Protein AF-Q2SBU7-F1 (afdb_monomer_lite)

InterPro domains:
  IPR008622 Flagellar protein FliT [PF05400] (3-93)

pLDDT: mean 79.57, std 9.37, range [43.22, 89.56]

Radius of gyration: 13.29 Å; chains: 1; bounding box: 33×24×36 Å

Foldseek 3Di:
DQPLVVLLVVLVVCLVVLVLVVNLVCLVVNLVSLVVCLVVDDPVCLVVNLVSLVSSLVSLVVSLVVCVVPDDPSNVSSVVSSVSSVVSSVCSVPVPD

Structure (mmCIF, N/CA/C/O backbone):
data_AF-Q2SBU7-F1
#
_entry.id   AF-Q2SBU7-F1
#
loop_
_atom_site.group_PDB
_atom_site.id
_atom_site.type_symbol
_atom_site.label_atom_id
_atom_site.label_alt_id
_atom_site.label_comp_id
_atom_site.label_asym_id
_atom_site.label_entity_id
_atom_site.label_seq_id
_atom_site.pdbx_PDB_ins_code
_atom_site.Cartn_x
_atom_site.Cartn_y
_atom_site.Cartn_z
_atom_site.occupancy
_atom_site.B_iso_or_equiv
_atom_site.auth_seq_id
_atom_site.auth_comp_id
_atom_site.auth_asym_id
_atom_site.auth_atom_id
_atom_site.pdbx_PDB_model_num
ATOM 1 N N . MET A 1 1 ? -1.303 -9.350 13.314 1.00 55.00 1 MET A N 1
ATOM 2 C CA . MET A 1 1 ? -0.701 -8.771 12.101 1.00 55.00 1 MET A CA 1
ATOM 3 C C . MET A 1 1 ? -1.802 -8.593 11.086 1.00 55.00 1 MET A C 1
ATOM 5 O O . MET A 1 1 ? -2.318 -9.591 10.582 1.00 55.00 1 MET A O 1
ATOM 9 N N . SER A 1 2 ? -2.216 -7.349 10.884 1.00 71.88 2 SER A N 1
ATOM 10 C CA . SER A 1 2 ? -3.299 -6.998 9.962 1.00 71.88 2 SER A CA 1
ATOM 11 C C . SER A 1 2 ? -2.840 -7.182 8.514 1.00 71.88 2 SER A C 1
ATOM 13 O O . SER A 1 2 ? -1.648 -7.096 8.221 1.00 71.88 2 SER A O 1
ATOM 15 N N . GLU A 1 3 ? -3.764 -7.447 7.592 1.00 81.19 3 GLU A N 1
ATOM 16 C CA . GLU A 1 3 ? -3.446 -7.684 6.172 1.00 81.19 3 GLU A CA 1
ATOM 17 C C . GLU A 1 3 ? -2.649 -6.523 5.550 1.00 81.19 3 GLU A C 1
ATOM 19 O O . GLU A 1 3 ? -1.688 -6.738 4.812 1.00 81.19 3 GLU A O 1
ATOM 24 N N . LEU A 1 4 ? -2.958 -5.293 5.971 1.00 82.62 4 LEU A N 1
ATOM 25 C CA . LEU A 1 4 ? -2.219 -4.091 5.601 1.00 82.62 4 LEU A CA 1
ATOM 26 C C . LEU A 1 4 ? -0.764 -4.074 6.103 1.00 82.62 4 LEU A C 1
ATOM 28 O O . LEU A 1 4 ? 0.102 -3.547 5.412 1.00 82.62 4 LEU A O 1
ATOM 32 N N . GLU A 1 5 ? -0.476 -4.626 7.286 1.00 84.50 5 GLU A N 1
ATOM 33 C CA . GLU A 1 5 ? 0.899 -4.691 7.806 1.00 84.50 5 GLU A CA 1
ATOM 34 C C . GLU A 1 5 ? 1.754 -5.631 6.954 1.00 84.50 5 GLU A C 1
ATOM 36 O O . GLU A 1 5 ? 2.858 -5.259 6.571 1.00 84.50 5 GLU A O 1
ATOM 41 N N . LYS A 1 6 ? 1.205 -6.785 6.555 1.00 86.25 6 LYS A N 1
ATOM 42 C CA . LYS A 1 6 ? 1.895 -7.721 5.653 1.00 86.25 6 LYS A CA 1
ATOM 43 C C . LYS A 1 6 ? 2.185 -7.086 4.293 1.00 86.25 6 LYS A C 1
ATOM 45 O O . LYS A 1 6 ? 3.279 -7.236 3.756 1.00 86.25 6 LYS A O 1
ATOM 50 N N . LEU A 1 7 ? 1.213 -6.351 3.751 1.00 86.00 7 LEU A N 1
ATOM 51 C CA . LEU A 1 7 ? 1.385 -5.586 2.515 1.00 86.00 7 LEU A CA 1
ATOM 52 C C . LEU A 1 7 ? 2.438 -4.485 2.672 1.00 86.00 7 LEU A C 1
ATOM 54 O O . LEU A 1 7 ? 3.231 -4.273 1.759 1.00 86.00 7 LEU A O 1
ATOM 58 N N . ALA A 1 8 ? 2.487 -3.814 3.823 1.00 86.06 8 ALA A N 1
ATOM 59 C CA . ALA A 1 8 ? 3.510 -2.815 4.108 1.00 86.06 8 ALA A CA 1
ATOM 60 C C . ALA A 1 8 ? 4.916 -3.422 4.170 1.00 86.06 8 ALA A C 1
ATOM 62 O O . ALA A 1 8 ? 5.826 -2.881 3.546 1.00 86.06 8 ALA A O 1
ATOM 63 N N . GLU A 1 9 ? 5.083 -4.570 4.827 1.00 88.75 9 GLU A N 1
ATOM 64 C CA . GLU A 1 9 ? 6.353 -5.303 4.848 1.00 88.75 9 GLU A CA 1
ATOM 65 C C . GLU A 1 9 ? 6.776 -5.749 3.440 1.00 88.75 9 GLU A C 1
ATOM 67 O O . GLU A 1 9 ? 7.939 -5.604 3.062 1.00 88.75 9 GLU A O 1
ATOM 72 N N . GLN A 1 10 ? 5.835 -6.226 2.622 1.00 88.81 10 GLN A N 1
ATOM 73 C CA . GLN A 1 10 ? 6.113 -6.623 1.240 1.00 88.81 10 GLN A CA 1
ATOM 74 C C . GLN A 1 10 ? 6.524 -5.427 0.365 1.00 88.81 10 GLN A C 1
ATOM 76 O O . GLN A 1 10 ? 7.477 -5.520 -0.409 1.00 88.81 10 GLN A O 1
ATOM 81 N N . VAL A 1 11 ? 5.846 -4.286 0.511 1.00 87.38 11 VAL A N 1
ATOM 82 C CA . VAL A 1 11 ? 6.181 -3.017 -0.159 1.00 87.38 11 VAL A CA 1
ATOM 83 C C . VAL A 1 11 ? 7.579 -2.538 0.249 1.00 87.38 11 VAL A C 1
ATOM 85 O O . VAL A 1 11 ? 8.374 -2.165 -0.614 1.00 87.38 11 VAL A O 1
ATOM 88 N N . GLU A 1 12 ? 7.911 -2.591 1.541 1.00 87.06 12 GLU A N 1
ATOM 89 C CA . GLU A 1 12 ? 9.243 -2.254 2.064 1.00 87.06 12 GLU A CA 1
ATOM 90 C C . GLU A 1 12 ? 10.322 -3.191 1.506 1.00 87.06 12 GLU A C 1
ATOM 92 O O . GLU A 1 12 ? 11.376 -2.738 1.047 1.00 87.06 12 GLU A O 1
ATOM 97 N N . GLN A 1 13 ? 10.045 -4.495 1.460 1.00 89.56 13 GLN A N 1
ATOM 98 C CA . GLN A 1 13 ? 10.961 -5.486 0.908 1.00 89.56 13 GLN A CA 1
ATOM 99 C C . GLN A 1 13 ? 11.220 -5.249 -0.588 1.00 89.56 13 GLN A C 1
ATOM 101 O O . GLN A 1 13 ? 12.377 -5.264 -1.017 1.00 89.56 13 GLN A O 1
ATOM 106 N N . LEU A 1 14 ? 10.187 -4.981 -1.387 1.00 87.06 14 LEU A N 1
ATOM 107 C CA . LEU A 1 14 ? 10.340 -4.710 -2.820 1.00 87.06 14 LEU A CA 1
ATOM 108 C C . LEU A 1 14 ? 11.070 -3.394 -3.085 1.00 87.06 14 LEU A C 1
ATOM 110 O O . LEU A 1 14 ? 11.919 -3.335 -3.978 1.00 87.06 14 LEU A O 1
ATOM 114 N N . ALA A 1 15 ? 10.816 -2.369 -2.270 1.00 84.50 15 ALA A N 1
ATOM 115 C CA . ALA A 1 15 ? 11.548 -1.111 -2.337 1.00 84.50 15 ALA A CA 1
ATOM 116 C C . ALA A 1 15 ? 13.035 -1.299 -2.011 1.00 84.50 15 ALA A C 1
ATOM 118 O O . ALA A 1 15 ? 13.891 -0.792 -2.738 1.00 84.50 15 ALA A O 1
ATOM 119 N N . SER A 1 16 ? 13.358 -2.091 -0.981 1.00 85.00 16 SER A N 1
ATOM 120 C CA . SER A 1 16 ? 14.747 -2.414 -0.622 1.00 85.00 16 SER A CA 1
ATOM 121 C C . SER A 1 16 ? 15.493 -3.136 -1.755 1.00 85.00 16 SER A C 1
ATOM 123 O O . SER A 1 16 ? 16.683 -2.907 -1.971 1.00 85.00 16 SER A O 1
ATOM 125 N N . GLN A 1 17 ? 14.773 -3.948 -2.536 1.00 87.38 17 GLN A N 1
ATOM 126 C CA . GLN A 1 17 ? 15.293 -4.668 -3.700 1.00 87.38 17 GLN A CA 1
ATOM 127 C C . GLN A 1 17 ? 15.217 -3.855 -5.000 1.00 87.38 17 GLN A C 1
ATOM 129 O O . GLN A 1 17 ? 15.610 -4.353 -6.053 1.00 87.38 17 GLN A O 1
ATOM 134 N N . ARG A 1 18 ? 14.730 -2.606 -4.945 1.00 81.56 18 ARG A N 1
ATOM 135 C CA . ARG A 1 18 ? 14.515 -1.718 -6.102 1.00 81.56 18 ARG A CA 1
ATOM 136 C C . ARG A 1 18 ? 13.628 -2.333 -7.192 1.00 81.56 18 ARG A C 1
ATOM 138 O O . ARG A 1 18 ? 13.763 -2.006 -8.370 1.00 81.56 18 ARG A O 1
ATOM 145 N N . LYS A 1 19 ? 12.713 -3.219 -6.801 1.00 84.44 19 LYS A N 1
ATOM 146 C CA . LYS A 1 19 ? 11.755 -3.893 -7.683 1.00 84.44 19 LYS A CA 1
ATOM 147 C C . LYS A 1 19 ? 10.534 -3.001 -7.909 1.00 84.44 19 LYS A C 1
ATOM 149 O O . LYS A 1 19 ? 9.442 -3.268 -7.414 1.00 84.44 19 LYS A O 1
ATOM 154 N N . TRP A 1 20 ? 10.741 -1.891 -8.613 1.00 78.81 20 TRP A N 1
ATOM 155 C CA . TRP A 1 20 ? 9.724 -0.847 -8.780 1.00 78.81 20 TRP A CA 1
ATOM 156 C C . TRP A 1 20 ? 8.508 -1.316 -9.586 1.00 78.81 20 TRP A C 1
ATOM 158 O O . TRP A 1 20 ? 7.386 -0.960 -9.241 1.00 78.81 20 TRP A O 1
ATOM 168 N N . ASP A 1 21 ? 8.711 -2.156 -10.602 1.00 78.88 21 ASP A N 1
ATOM 169 C CA . ASP A 1 21 ? 7.614 -2.723 -11.396 1.00 78.88 21 ASP A CA 1
ATOM 170 C C . ASP A 1 21 ? 6.716 -3.650 -10.562 1.00 78.88 21 ASP A C 1
ATOM 172 O O . ASP A 1 21 ? 5.493 -3.612 -10.678 1.00 78.88 21 ASP A O 1
ATOM 176 N N . GLU A 1 22 ? 7.304 -4.430 -9.648 1.00 84.19 22 GLU A N 1
ATOM 177 C CA . GLU A 1 22 ? 6.549 -5.285 -8.719 1.00 84.19 22 GLU A CA 1
ATOM 178 C C . GLU A 1 22 ? 5.780 -4.453 -7.679 1.00 84.19 22 GLU A C 1
ATOM 180 O O . GLU A 1 22 ? 4.675 -4.817 -7.283 1.00 84.19 22 GLU A O 1
ATOM 185 N N . LEU A 1 23 ? 6.329 -3.302 -7.274 1.00 82.38 23 LEU A N 1
ATOM 186 C CA . LEU A 1 23 ? 5.638 -2.327 -6.425 1.00 82.38 23 LEU A CA 1
ATOM 187 C C . LEU A 1 23 ? 4.403 -1.735 -7.106 1.00 82.38 23 LEU A C 1
ATOM 189 O O . LEU A 1 23 ? 3.362 -1.597 -6.468 1.00 82.38 23 LEU A O 1
ATOM 193 N N . ILE A 1 24 ? 4.511 -1.405 -8.393 1.00 79.50 24 ILE A N 1
ATOM 194 C CA . ILE A 1 24 ? 3.390 -0.890 -9.187 1.00 79.50 24 ILE A CA 1
ATOM 195 C C . ILE A 1 24 ? 2.311 -1.964 -9.333 1.00 79.50 24 ILE A C 1
ATOM 197 O O . ILE A 1 24 ? 1.136 -1.686 -9.111 1.00 79.50 24 ILE A O 1
ATOM 201 N N . ALA A 1 25 ? 2.705 -3.209 -9.614 1.00 84.31 25 ALA A N 1
ATOM 202 C CA . ALA A 1 25 ? 1.773 -4.330 -9.717 1.00 84.31 25 ALA A CA 1
ATOM 203 C C . ALA A 1 25 ? 0.999 -4.605 -8.411 1.00 84.31 25 ALA A C 1
ATOM 205 O O . ALA A 1 25 ? -0.099 -5.159 -8.452 1.00 84.31 25 ALA A O 1
ATOM 206 N N . LEU A 1 26 ? 1.545 -4.204 -7.257 1.00 85.06 26 LEU A N 1
ATOM 207 C CA . LEU A 1 26 ? 0.888 -4.312 -5.954 1.00 85.06 26 LEU A CA 1
ATOM 208 C C . LEU A 1 26 ? -0.060 -3.151 -5.627 1.00 85.06 26 LEU A C 1
ATOM 210 O O . LEU A 1 26 ? -0.785 -3.260 -4.636 1.00 85.06 26 LEU A O 1
ATOM 214 N N . GLU A 1 27 ? -0.103 -2.065 -6.411 1.00 81.00 27 GLU A N 1
ATOM 215 C CA . GLU A 1 27 ? -0.989 -0.930 -6.106 1.00 81.00 27 GLU A CA 1
ATOM 216 C C . GLU A 1 27 ? -2.465 -1.327 -5.992 1.00 81.00 27 GLU A C 1
ATOM 218 O O . GLU A 1 27 ? -3.075 -0.946 -4.990 1.00 81.00 27 GLU A O 1
ATOM 223 N N . PRO A 1 28 ? -3.062 -2.084 -6.932 1.00 82.50 28 PRO A N 1
ATOM 224 C CA . PRO A 1 28 ? -4.490 -2.380 -6.866 1.00 82.50 28 PRO A CA 1
ATOM 225 C C . PRO A 1 28 ? -4.848 -3.097 -5.560 1.00 82.50 28 PRO A C 1
ATOM 227 O O . PRO A 1 28 ? -5.746 -2.670 -4.837 1.00 82.50 28 PRO A O 1
ATOM 230 N N . ALA A 1 29 ? -4.049 -4.104 -5.193 1.00 85.75 29 ALA A N 1
ATOM 231 C CA . ALA A 1 29 ? -4.208 -4.843 -3.946 1.00 85.75 29 ALA A CA 1
ATOM 232 C C . ALA A 1 29 ? -4.003 -3.948 -2.714 1.00 85.75 29 ALA A C 1
ATOM 234 O O . ALA A 1 29 ? -4.776 -4.012 -1.761 1.00 85.75 29 ALA A O 1
ATOM 235 N N . LEU A 1 30 ? -2.990 -3.075 -2.733 1.00 83.88 30 LEU A N 1
ATOM 236 C CA . LEU A 1 30 ? -2.747 -2.136 -1.642 1.00 83.88 30 LEU A CA 1
ATOM 237 C C . LEU A 1 30 ? -3.916 -1.158 -1.476 1.00 83.88 30 LEU A C 1
ATOM 239 O O . LEU A 1 30 ? -4.310 -0.868 -0.349 1.00 83.88 30 LEU A O 1
ATOM 243 N N . ARG A 1 31 ? -4.476 -0.653 -2.577 1.00 82.50 31 ARG A N 1
ATOM 244 C CA . ARG A 1 31 ? -5.615 0.268 -2.565 1.00 82.50 31 ARG A CA 1
ATOM 245 C C . ARG A 1 31 ? -6.850 -0.401 -1.971 1.00 82.50 31 ARG A C 1
ATOM 247 O O . ARG A 1 31 ? -7.448 0.185 -1.070 1.00 82.50 31 ARG A O 1
ATOM 254 N N . ASP A 1 32 ? -7.192 -1.604 -2.424 1.00 84.62 32 ASP A N 1
ATOM 255 C CA . ASP A 1 32 ? -8.341 -2.355 -1.908 1.00 84.62 32 ASP A CA 1
ATOM 256 C C . ASP A 1 32 ? -8.193 -2.650 -0.412 1.00 84.62 32 ASP A C 1
ATOM 258 O O . ASP A 1 32 ? -9.104 -2.376 0.373 1.00 84.62 32 ASP A O 1
ATOM 262 N N . VAL A 1 33 ? -7.015 -3.115 0.018 1.00 86.19 3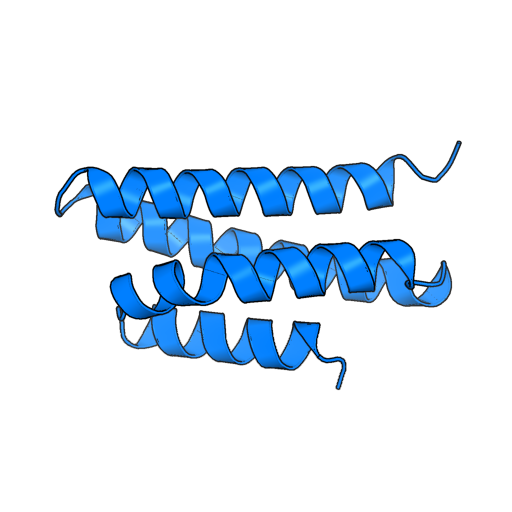3 VAL A N 1
ATOM 263 C CA . VAL A 1 33 ? -6.761 -3.416 1.433 1.00 86.19 33 VAL A CA 1
ATOM 264 C C . VAL A 1 33 ? -6.782 -2.151 2.283 1.00 86.19 33 VAL A C 1
ATOM 266 O O . VAL A 1 33 ? -7.382 -2.155 3.357 1.00 86.19 33 VAL A O 1
ATOM 269 N N . VAL A 1 34 ? -6.185 -1.047 1.823 1.00 84.44 34 VAL A N 1
ATOM 270 C CA . VAL A 1 34 ? -6.252 0.241 2.530 1.00 84.44 34 VAL A CA 1
ATOM 271 C C . VAL A 1 34 ? -7.698 0.706 2.653 1.00 84.44 34 VAL A C 1
ATOM 273 O O . VAL A 1 34 ? -8.103 1.114 3.738 1.00 84.44 34 VAL A O 1
ATOM 276 N N . GLN A 1 35 ? -8.486 0.630 1.582 1.00 82.62 35 GLN A N 1
ATOM 277 C CA . GLN A 1 35 ? -9.874 1.077 1.589 1.00 82.62 35 GLN A CA 1
ATOM 278 C C . GLN A 1 35 ? -10.738 0.213 2.516 1.00 82.62 35 GLN A C 1
ATOM 280 O O . GLN A 1 35 ? -11.440 0.763 3.363 1.00 82.62 35 GLN A O 1
ATOM 285 N N . SER A 1 36 ? -10.614 -1.115 2.439 1.00 84.06 36 SER A N 1
ATOM 286 C CA . SER A 1 36 ? -11.312 -2.038 3.342 1.00 84.06 36 SER A CA 1
ATOM 287 C C . SER A 1 36 ? -10.909 -1.807 4.798 1.00 84.06 36 SER A C 1
ATOM 289 O O . SER A 1 36 ? -11.771 -1.683 5.666 1.00 84.06 36 SER A O 1
ATOM 291 N N . THR A 1 37 ? -9.607 -1.662 5.065 1.00 84.00 37 THR A N 1
ATOM 292 C CA . THR A 1 37 ? -9.093 -1.439 6.424 1.00 84.00 37 THR A CA 1
ATOM 293 C C . THR A 1 37 ? -9.599 -0.113 6.984 1.00 84.00 37 THR A C 1
ATOM 295 O O . THR A 1 37 ? -10.096 -0.080 8.099 1.00 84.00 37 THR A O 1
ATOM 298 N N . VAL A 1 38 ? -9.563 0.974 6.206 1.00 81.88 38 VAL A N 1
ATOM 299 C CA . VAL A 1 38 ? -10.085 2.286 6.626 1.00 81.88 38 VAL A CA 1
ATOM 300 C C . VAL A 1 38 ? -11.575 2.220 6.969 1.00 81.88 38 VAL A C 1
ATOM 302 O O . VAL A 1 38 ? -11.990 2.835 7.947 1.00 81.88 38 VAL A O 1
ATOM 305 N N . THR A 1 39 ? -12.379 1.480 6.199 1.00 80.75 39 THR A N 1
ATOM 306 C CA . THR A 1 39 ? -13.820 1.320 6.463 1.00 80.75 39 THR A CA 1
ATOM 307 C C . THR A 1 39 ? -14.109 0.433 7.677 1.00 80.75 39 THR A C 1
ATOM 309 O O . THR A 1 39 ? -15.110 0.640 8.356 1.00 80.75 39 THR A O 1
ATOM 312 N N . GLN A 1 40 ? -13.250 -0.548 7.957 1.00 80.69 40 GLN A N 1
ATOM 313 C CA . GLN A 1 40 ? -13.428 -1.518 9.043 1.00 80.69 40 GLN A CA 1
ATOM 314 C C . GLN A 1 40 ? -12.691 -1.135 10.338 1.00 80.69 40 GLN A C 1
ATOM 316 O O . GLN A 1 40 ? -12.859 -1.803 11.356 1.00 80.69 40 GLN A O 1
ATOM 321 N N . THR A 1 41 ? -11.865 -0.085 10.315 1.00 80.00 41 THR A N 1
ATOM 322 C CA . THR A 1 41 ? -11.044 0.335 11.454 1.00 80.00 41 THR A CA 1
ATOM 323 C C . THR A 1 41 ? -11.875 1.006 12.546 1.00 80.00 41 THR A C 1
ATOM 325 O O . THR A 1 41 ? -12.558 2.006 12.319 1.00 80.00 41 THR A O 1
ATOM 328 N N . SER A 1 42 ? -11.732 0.489 13.766 1.00 77.75 42 SER A N 1
ATOM 329 C CA . SER A 1 42 ? -12.260 1.088 14.995 1.00 77.75 42 SER A CA 1
ATOM 330 C C . SER A 1 42 ? -11.416 2.289 15.439 1.00 77.75 42 SER A C 1
ATOM 332 O O . SER A 1 42 ? -10.260 2.430 15.039 1.00 77.75 42 SER A O 1
ATOM 334 N N . GLU A 1 43 ? -11.959 3.167 16.292 1.00 76.12 43 GLU A N 1
ATOM 335 C CA . GLU A 1 43 ? -11.218 4.342 16.788 1.00 76.12 43 GLU A CA 1
ATOM 336 C C . GLU A 1 43 ? -9.906 3.984 17.501 1.00 76.12 43 GLU A C 1
ATOM 338 O O . GLU A 1 43 ? -8.919 4.702 17.332 1.00 76.12 43 GLU A O 1
ATOM 343 N N . ASP A 1 44 ? -9.871 2.855 18.211 1.00 79.81 44 ASP A N 1
ATOM 344 C CA . ASP A 1 44 ? -8.684 2.337 18.899 1.00 79.81 44 ASP A CA 1
ATOM 345 C C . ASP A 1 44 ? -7.553 1.918 17.940 1.00 79.81 44 ASP A C 1
ATOM 347 O O . ASP A 1 44 ? -6.377 2.060 18.273 1.00 79.81 44 ASP A O 1
ATOM 351 N N . ASP A 1 45 ? -7.886 1.480 16.720 1.00 79.69 45 ASP A N 1
ATOM 352 C CA . ASP A 1 45 ? -6.921 1.007 15.716 1.00 79.69 45 ASP A CA 1
ATOM 353 C C . ASP A 1 45 ? -6.446 2.122 14.763 1.00 79.69 45 ASP A C 1
ATOM 355 O O . ASP A 1 45 ? -5.440 1.972 14.055 1.00 79.69 45 ASP A O 1
ATOM 359 N N . LYS A 1 46 ? -7.128 3.281 14.756 1.00 80.62 46 LYS A N 1
ATOM 360 C CA . LYS A 1 46 ? -6.767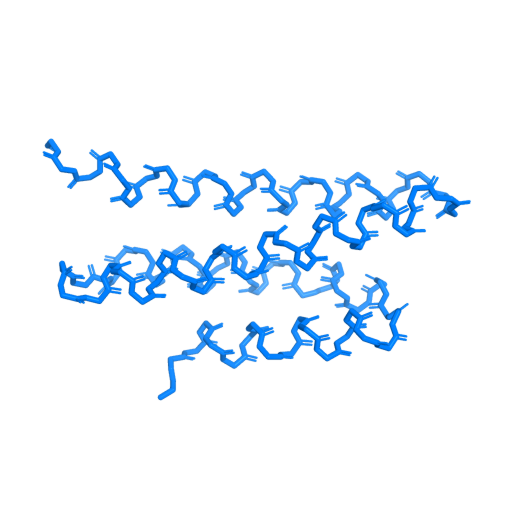 4.446 13.923 1.00 80.62 46 LYS A CA 1
ATOM 361 C C . LYS A 1 46 ? -5.295 4.865 14.067 1.00 80.62 46 LYS A C 1
ATOM 363 O O . LYS A 1 46 ? -4.673 5.125 13.034 1.00 80.62 46 LYS A O 1
ATOM 368 N N . PRO A 1 47 ? -4.691 4.941 15.272 1.00 84.06 47 PRO A N 1
ATOM 369 C CA . PRO A 1 47 ? -3.295 5.353 15.418 1.00 84.06 47 PRO A CA 1
ATOM 370 C C . PRO A 1 47 ? -2.323 4.396 14.717 1.00 84.06 47 PRO A C 1
ATOM 372 O O . PRO A 1 47 ? -1.389 4.846 14.048 1.00 84.06 47 PRO A O 1
ATOM 375 N N . GLN A 1 48 ? -2.563 3.084 14.825 1.00 84.06 48 GLN A N 1
ATOM 376 C CA . GLN A 1 48 ? -1.730 2.067 14.185 1.00 84.06 48 GLN A CA 1
ATOM 377 C C . GLN A 1 48 ? -1.893 2.109 12.663 1.00 84.06 48 GLN A C 1
ATOM 379 O O . GLN A 1 48 ? -0.898 2.120 11.939 1.00 84.06 48 GLN A O 1
ATOM 384 N N . LEU A 1 49 ? -3.126 2.255 12.171 1.00 84.25 49 LEU A N 1
ATOM 385 C CA . LEU A 1 49 ? -3.397 2.420 10.744 1.00 84.25 49 LEU A CA 1
ATOM 386 C C . LEU A 1 49 ? -2.704 3.666 10.165 1.00 84.25 49 LEU A C 1
ATOM 388 O O . LEU A 1 49 ? -2.058 3.595 9.118 1.00 84.25 49 LEU A O 1
ATOM 392 N N . ILE A 1 50 ? -2.773 4.804 10.862 1.00 85.75 50 ILE A N 1
ATOM 393 C CA . ILE A 1 50 ? -2.092 6.043 10.460 1.00 85.75 50 ILE A CA 1
ATOM 394 C C . ILE A 1 50 ? -0.572 5.842 10.398 1.00 85.75 50 ILE A C 1
ATOM 396 O O . ILE A 1 50 ? 0.072 6.336 9.463 1.00 85.75 50 ILE A O 1
ATOM 400 N N . ALA A 1 51 ? 0.013 5.122 11.359 1.00 87.50 51 ALA A N 1
ATOM 401 C CA . ALA A 1 51 ? 1.439 4.807 11.358 1.00 87.50 51 ALA A CA 1
ATOM 402 C C . ALA A 1 51 ? 1.827 3.952 10.139 1.00 87.50 51 ALA A C 1
ATOM 404 O O . ALA A 1 51 ? 2.783 4.292 9.437 1.00 87.50 51 ALA A O 1
ATOM 405 N N . THR A 1 52 ? 1.049 2.910 9.830 1.00 87.12 52 THR A N 1
ATOM 406 C CA . THR A 1 52 ? 1.282 2.029 8.673 1.00 87.12 52 THR A CA 1
ATOM 407 C C . THR A 1 52 ? 1.163 2.784 7.349 1.00 87.12 52 THR A C 1
ATOM 409 O O . THR A 1 52 ? 2.061 2.713 6.510 1.00 87.12 52 THR A O 1
ATOM 412 N N . LEU A 1 53 ? 0.124 3.608 7.183 1.00 86.62 53 LEU A N 1
ATOM 413 C CA . LEU A 1 53 ? -0.041 4.463 6.001 1.00 86.62 53 LEU A CA 1
ATOM 414 C C . LEU A 1 53 ? 1.102 5.474 5.850 1.00 86.62 53 LEU A C 1
ATOM 416 O O . LEU A 1 53 ? 1.546 5.760 4.736 1.00 86.62 53 LEU A O 1
ATOM 420 N N . THR A 1 54 ? 1.610 6.005 6.964 1.00 87.44 54 THR A N 1
ATOM 421 C CA . THR A 1 54 ? 2.745 6.936 6.958 1.00 87.44 54 THR A CA 1
ATOM 422 C C . THR A 1 54 ? 4.033 6.249 6.501 1.00 87.44 54 THR A C 1
ATOM 424 O O . THR A 1 54 ? 4.772 6.835 5.704 1.00 87.44 54 THR A O 1
ATOM 427 N N . ARG A 1 55 ? 4.289 5.010 6.948 1.00 88.50 55 ARG A N 1
ATOM 428 C CA . ARG A 1 55 ? 5.428 4.200 6.483 1.00 88.50 55 ARG A CA 1
ATOM 429 C C . ARG A 1 55 ? 5.337 3.923 4.988 1.00 88.50 55 ARG A C 1
ATOM 431 O O . ARG A 1 55 ? 6.239 4.318 4.254 1.00 88.50 55 ARG A O 1
ATOM 438 N N . LEU A 1 56 ? 4.204 3.389 4.528 1.00 86.50 56 LEU A N 1
ATOM 439 C CA . LEU A 1 56 ? 3.934 3.151 3.107 1.00 86.50 56 LEU A CA 1
ATOM 440 C C . LEU A 1 56 ? 4.193 4.411 2.271 1.00 86.50 56 LEU A C 1
ATOM 442 O O . LEU A 1 56 ? 4.927 4.382 1.286 1.00 86.50 56 LEU A O 1
ATOM 446 N N . ARG A 1 57 ? 3.668 5.566 2.698 1.00 86.19 57 ARG A N 1
ATOM 447 C CA . ARG A 1 57 ? 3.856 6.834 1.980 1.00 86.19 57 ARG A CA 1
ATOM 448 C C . ARG A 1 57 ? 5.327 7.240 1.856 1.00 86.19 57 ARG A C 1
ATOM 450 O O . ARG A 1 57 ? 5.688 7.847 0.848 1.00 86.19 57 ARG A O 1
ATOM 457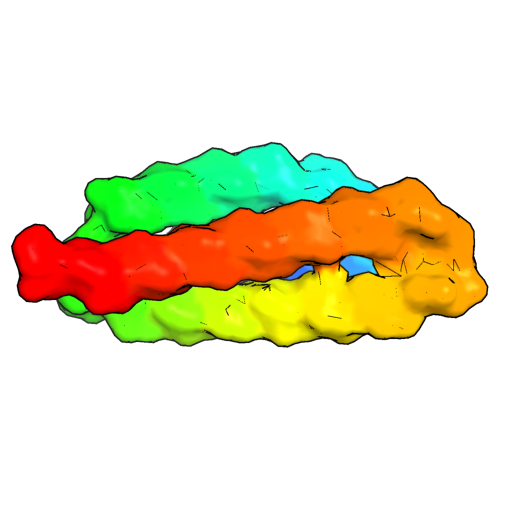 N N . ARG A 1 58 ? 6.157 6.952 2.865 1.00 87.38 58 ARG A N 1
ATOM 458 C CA . ARG A 1 58 ? 7.603 7.219 2.829 1.00 87.38 58 ARG A CA 1
ATOM 459 C C . ARG A 1 58 ? 8.292 6.320 1.805 1.00 87.38 58 ARG A C 1
ATOM 461 O O . ARG A 1 58 ? 9.001 6.842 0.954 1.00 87.38 58 ARG A O 1
ATOM 468 N N . VAL A 1 59 ? 7.992 5.024 1.820 1.00 86.44 59 VAL A N 1
ATOM 469 C CA . VAL A 1 59 ? 8.553 4.051 0.870 1.00 86.44 59 VAL A CA 1
ATOM 470 C C . VAL A 1 59 ? 8.220 4.434 -0.572 1.00 86.44 59 VAL A C 1
ATOM 472 O O . VAL A 1 59 ? 9.106 4.510 -1.418 1.00 86.44 59 VAL A O 1
ATOM 475 N N . TYR A 1 60 ? 6.961 4.785 -0.850 1.00 83.19 60 TYR A N 1
ATOM 476 C CA . TYR A 1 60 ? 6.561 5.253 -2.180 1.00 83.19 60 TYR A CA 1
ATOM 477 C C . TYR A 1 60 ? 7.183 6.607 -2.549 1.00 83.19 60 TYR A C 1
ATOM 479 O O . TYR A 1 60 ? 7.435 6.867 -3.721 1.00 83.19 60 TYR A O 1
ATOM 487 N N . ALA A 1 61 ? 7.460 7.491 -1.584 1.00 83.38 61 ALA A N 1
ATOM 488 C CA . ALA A 1 61 ? 8.174 8.737 -1.862 1.00 83.38 61 ALA A CA 1
ATOM 489 C C . ALA A 1 61 ? 9.634 8.482 -2.270 1.00 83.38 61 ALA A C 1
ATOM 491 O O . ALA A 1 61 ? 10.106 9.110 -3.217 1.00 83.38 61 ALA A O 1
ATOM 492 N N . GLU A 1 62 ? 10.311 7.552 -1.599 1.00 83.00 62 GLU A N 1
ATOM 493 C CA . GLU A 1 62 ? 11.663 7.108 -1.955 1.00 83.00 62 GLU A CA 1
ATOM 494 C C . GLU A 1 62 ? 11.664 6.414 -3.323 1.00 83.00 62 GLU A C 1
ATOM 496 O O . GLU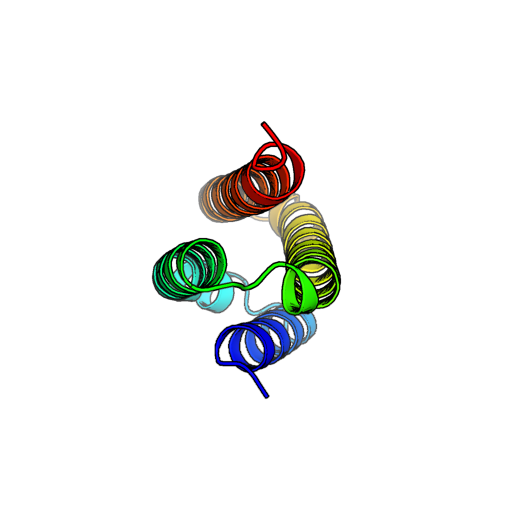 A 1 62 ? 12.479 6.748 -4.182 1.00 83.00 62 GLU A O 1
ATOM 501 N N . ALA A 1 63 ? 10.683 5.544 -3.584 1.00 79.75 63 ALA A N 1
ATOM 502 C CA . ALA A 1 63 ? 10.497 4.900 -4.882 1.00 79.75 63 ALA A CA 1
ATOM 503 C C . ALA A 1 63 ? 10.329 5.923 -6.018 1.00 79.75 63 ALA A C 1
ATOM 505 O O . ALA A 1 63 ? 10.991 5.807 -7.044 1.00 79.75 63 ALA A O 1
ATOM 506 N N . VAL A 1 64 ? 9.509 6.967 -5.829 1.00 77.88 64 VAL A N 1
ATOM 507 C CA . VAL A 1 64 ? 9.345 8.063 -6.807 1.00 77.88 64 VAL A CA 1
ATOM 508 C C . VAL A 1 64 ? 10.656 8.818 -7.035 1.00 77.88 64 VAL A C 1
ATOM 510 O O . VAL A 1 64 ? 10.973 9.148 -8.175 1.00 77.88 64 VAL A O 1
ATOM 513 N N . GLN A 1 65 ? 11.425 9.100 -5.979 1.00 79.69 65 GLN A N 1
ATOM 514 C CA . GLN A 1 65 ? 12.718 9.781 -6.108 1.00 79.69 65 GLN A CA 1
ATOM 515 C C . GLN A 1 65 ? 13.736 8.933 -6.880 1.00 79.69 65 GLN A C 1
ATOM 517 O O . GLN A 1 65 ? 14.466 9.467 -7.712 1.00 79.69 65 GLN A O 1
ATOM 522 N N . HIS A 1 66 ? 13.755 7.619 -6.652 1.00 73.50 66 HIS A N 1
ATOM 523 C CA . HIS A 1 66 ? 14.642 6.697 -7.358 1.00 73.50 66 HIS A CA 1
ATOM 524 C C . HIS A 1 66 ? 14.201 6.429 -8.804 1.00 73.50 66 HIS A C 1
ATOM 526 O O . HIS A 1 66 ? 15.044 6.399 -9.702 1.00 73.50 66 HIS A O 1
ATOM 532 N N . ALA A 1 67 ? 12.898 6.280 -9.047 1.00 68.38 67 ALA A N 1
ATOM 533 C CA . ALA A 1 67 ? 12.326 6.082 -10.377 1.00 68.38 67 ALA A CA 1
ATOM 534 C C . ALA A 1 67 ? 12.363 7.361 -11.231 1.00 68.38 67 ALA A C 1
ATOM 536 O O . ALA A 1 67 ? 12.463 7.277 -12.449 1.00 68.38 67 ALA A O 1
ATOM 537 N N . GLY A 1 68 ? 12.363 8.550 -10.614 1.00 61.22 68 GLY A N 1
ATOM 538 C CA . GLY A 1 68 ? 12.472 9.847 -11.298 1.00 61.22 68 GLY A CA 1
ATOM 539 C C . GLY A 1 68 ? 13.707 9.994 -12.193 1.00 61.22 68 GLY A C 1
ATOM 540 O O . GLY A 1 68 ? 13.688 10.789 -13.130 1.00 61.22 68 GLY A O 1
ATOM 541 N N . SER A 1 69 ? 14.748 9.191 -11.955 1.00 60.47 69 SER A N 1
ATOM 542 C CA . SER A 1 69 ? 15.950 9.133 -12.793 1.00 60.47 69 SER A CA 1
ATOM 543 C C . SER A 1 69 ? 15.838 8.167 -13.987 1.00 60.47 69 SER A C 1
ATOM 545 O O . SER A 1 69 ? 16.662 8.255 -14.891 1.00 60.47 69 SER A O 1
ATOM 547 N N . ASN A 1 70 ? 14.837 7.272 -14.030 1.00 56.22 70 ASN A N 1
ATOM 548 C CA . ASN A 1 70 ? 14.646 6.246 -15.066 1.00 56.22 70 ASN A CA 1
ATOM 549 C C . ASN A 1 70 ? 13.157 6.132 -15.493 1.00 56.22 70 ASN A C 1
ATOM 551 O O . ASN A 1 70 ? 12.398 5.372 -14.909 1.00 56.22 70 ASN A O 1
ATOM 555 N N . ARG A 1 71 ? 12.792 6.837 -16.579 1.00 55.12 71 ARG A N 1
ATOM 556 C CA . ARG A 1 71 ? 11.545 6.757 -17.391 1.00 55.12 71 ARG A CA 1
ATOM 557 C C . ARG A 1 71 ? 10.174 6.990 -16.710 1.00 55.12 71 ARG A C 1
ATOM 559 O O . ARG A 1 71 ? 9.887 6.623 -15.582 1.00 55.12 71 ARG A O 1
ATOM 566 N N . SER A 1 72 ? 9.304 7.640 -17.485 1.00 62.56 72 SER A N 1
ATOM 567 C CA . SER A 1 72 ? 8.195 8.490 -17.031 1.00 62.56 72 SER A CA 1
ATOM 568 C C . SER A 1 72 ? 6.894 7.799 -16.603 1.00 62.56 72 SER A C 1
ATOM 570 O O . SER A 1 72 ? 6.102 8.446 -15.923 1.00 62.56 72 SER A O 1
ATOM 572 N N . GLU A 1 73 ? 6.653 6.536 -16.958 1.00 63.41 73 GLU A N 1
ATOM 573 C CA . GLU A 1 73 ? 5.384 5.850 -16.635 1.00 63.41 73 GLU A CA 1
ATOM 574 C C . GLU A 1 73 ? 5.372 5.301 -15.205 1.00 63.41 73 GLU A C 1
ATOM 576 O O . GLU A 1 73 ? 4.464 5.605 -14.434 1.00 63.41 73 GLU A O 1
ATOM 581 N N . SER A 1 74 ? 6.440 4.618 -14.783 1.00 67.12 74 SER A N 1
ATOM 582 C CA . SER A 1 74 ? 6.567 4.090 -13.418 1.00 67.12 74 SER A CA 1
ATOM 583 C C . SER A 1 74 ? 6.484 5.197 -12.356 1.00 67.12 74 SER A C 1
ATOM 585 O O . SER A 1 74 ? 5.914 5.015 -11.283 1.00 67.12 74 SER A O 1
ATOM 587 N N . VAL A 1 75 ? 6.996 6.391 -12.667 1.00 73.69 75 VAL A N 1
ATOM 588 C CA . VAL A 1 75 ? 6.933 7.567 -11.782 1.00 73.69 75 VAL A CA 1
ATOM 589 C C . VAL A 1 75 ? 5.504 8.089 -11.617 1.00 73.69 75 VAL A C 1
ATOM 591 O O . VAL A 1 75 ? 5.137 8.522 -10.519 1.00 73.69 75 VAL A O 1
ATOM 594 N N . GLN A 1 76 ? 4.701 8.074 -12.685 1.00 77.69 76 GLN A N 1
ATOM 595 C CA . GLN A 1 76 ? 3.309 8.525 -12.637 1.00 77.69 76 GLN A CA 1
ATOM 596 C C . GLN A 1 76 ? 2.469 7.600 -11.757 1.00 77.69 76 GLN A C 1
ATOM 598 O O . GLN A 1 76 ? 1.785 8.095 -10.856 1.00 77.69 76 GLN A O 1
ATOM 603 N N . GLU A 1 77 ? 2.621 6.288 -11.932 1.00 79.00 77 GLU A N 1
ATOM 604 C CA . GLU A 1 77 ? 1.922 5.279 -11.134 1.00 79.00 77 GLU A CA 1
ATOM 605 C C . GLU A 1 77 ? 2.303 5.389 -9.653 1.00 79.00 77 GLU A C 1
ATOM 607 O O . GLU A 1 77 ? 1.439 5.610 -8.803 1.00 79.00 77 GLU A O 1
ATOM 612 N N . LEU A 1 78 ? 3.603 5.403 -9.328 1.00 80.12 78 LEU A N 1
ATOM 613 C CA . LEU A 1 78 ? 4.086 5.568 -7.948 1.00 80.12 78 LEU A CA 1
ATOM 614 C C . LEU A 1 78 ? 3.593 6.878 -7.299 1.00 80.12 78 LEU A C 1
ATOM 616 O O . LEU A 1 78 ? 3.262 6.924 -6.1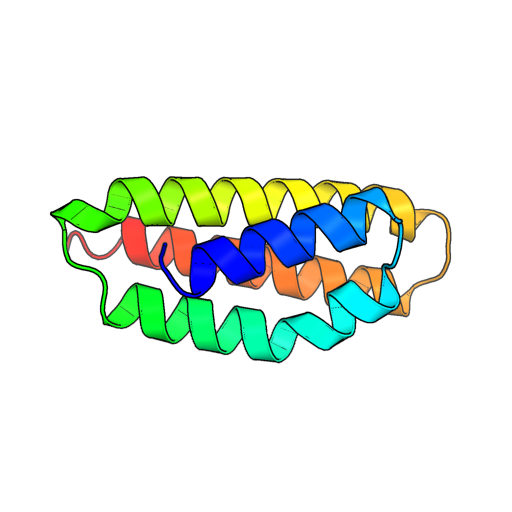08 1.00 80.12 78 LEU A O 1
ATOM 620 N N . THR A 1 79 ? 3.500 7.957 -8.081 1.00 82.19 79 THR A N 1
ATOM 621 C CA . THR A 1 79 ? 2.952 9.240 -7.616 1.00 82.19 79 THR A CA 1
ATOM 622 C C . THR A 1 79 ? 1.449 9.154 -7.347 1.00 82.19 79 THR A C 1
ATOM 624 O O . THR A 1 79 ? 0.974 9.742 -6.368 1.00 82.19 79 THR A O 1
ATOM 627 N N . SER A 1 80 ? 0.704 8.426 -8.182 1.00 83.44 80 SER A N 1
ATOM 628 C CA . SER A 1 80 ? -0.724 8.152 -7.998 1.00 83.44 80 SER A CA 1
ATOM 629 C C . SER A 1 80 ? -0.973 7.390 -6.693 1.00 83.44 80 SER A C 1
ATOM 631 O O . SER A 1 80 ? -1.779 7.830 -5.865 1.00 83.44 80 SER A O 1
ATOM 633 N N . VAL A 1 81 ? -0.184 6.343 -6.422 1.00 81.12 81 VAL A N 1
ATOM 634 C CA . VAL A 1 81 ? -0.277 5.565 -5.173 1.00 81.12 81 VAL A CA 1
ATOM 635 C C . VAL A 1 81 ? -0.055 6.459 -3.959 1.00 81.12 81 VAL A C 1
ATOM 637 O O . VAL A 1 81 ? -0.847 6.477 -3.014 1.00 81.12 81 VAL A O 1
ATOM 640 N N . ARG A 1 82 ? 0.994 7.291 -4.004 1.00 82.69 82 ARG A N 1
ATOM 641 C CA . ARG A 1 82 ? 1.326 8.214 -2.912 1.00 82.69 82 ARG A CA 1
ATOM 642 C C . ARG A 1 82 ? 0.185 9.189 -2.612 1.00 82.69 82 ARG A C 1
ATOM 644 O O . ARG A 1 82 ? -0.043 9.529 -1.447 1.00 82.69 82 ARG A O 1
ATOM 651 N N . ARG A 1 83 ? -0.516 9.670 -3.644 1.00 85.12 83 ARG A N 1
ATOM 652 C CA . ARG A 1 83 ? -1.690 10.547 -3.487 1.00 85.12 83 ARG A CA 1
ATOM 653 C C . ARG A 1 83 ? -2.864 9.796 -2.863 1.00 85.12 83 ARG A C 1
ATOM 655 O O . ARG A 1 83 ? -3.487 10.342 -1.957 1.00 85.12 83 ARG A O 1
ATOM 662 N N . SER A 1 84 ? -3.103 8.556 -3.276 1.00 83.62 84 SER A N 1
ATOM 663 C CA . SER A 1 84 ? -4.174 7.709 -2.735 1.00 83.62 84 SER A CA 1
ATOM 664 C C . SER A 1 84 ? -3.960 7.389 -1.253 1.00 83.62 84 SER A C 1
ATOM 666 O O . SER A 1 84 ? -4.865 7.584 -0.446 1.00 83.62 84 SER A O 1
ATOM 668 N N . LEU A 1 85 ? -2.731 7.043 -0.852 1.00 82.88 85 LEU A N 1
ATOM 669 C CA . LEU A 1 85 ? -2.371 6.848 0.561 1.00 82.88 85 LEU A CA 1
ATOM 670 C C . LEU A 1 85 ? -2.573 8.123 1.393 1.00 82.88 85 LEU A C 1
ATOM 672 O O . LEU A 1 85 ? -3.063 8.071 2.521 1.00 82.88 85 LEU A O 1
ATOM 676 N N . LYS A 1 86 ? -2.232 9.291 0.832 1.00 84.75 86 LYS A N 1
ATOM 677 C CA . LYS A 1 86 ? -2.488 10.584 1.483 1.00 84.75 86 LYS A CA 1
ATOM 678 C C . LYS A 1 86 ? -3.989 10.842 1.647 1.00 84.75 86 LYS A C 1
ATOM 680 O O . LYS A 1 86 ? -4.389 11.349 2.692 1.00 84.75 86 LYS A O 1
ATOM 685 N N . ALA A 1 87 ? -4.801 10.510 0.645 1.00 83.25 87 ALA A N 1
ATOM 686 C CA . ALA A 1 87 ? -6.252 10.645 0.723 1.00 83.25 87 ALA A CA 1
ATOM 687 C C . ALA A 1 87 ? -6.830 9.737 1.818 1.00 83.25 87 ALA A C 1
ATOM 689 O O . ALA A 1 87 ? -7.531 10.237 2.691 1.00 83.25 87 ALA A O 1
ATOM 690 N N . ALA A 1 88 ? -6.447 8.456 1.851 1.00 81.56 88 ALA A N 1
ATOM 691 C CA . ALA A 1 88 ? -6.852 7.508 2.894 1.00 81.56 88 ALA A CA 1
ATOM 692 C C . ALA A 1 88 ? -6.508 8.012 4.308 1.00 81.56 88 ALA A C 1
ATOM 694 O O . ALA A 1 88 ? -7.357 8.025 5.197 1.00 81.56 88 ALA A O 1
ATOM 695 N N . GLN A 1 89 ? -5.291 8.530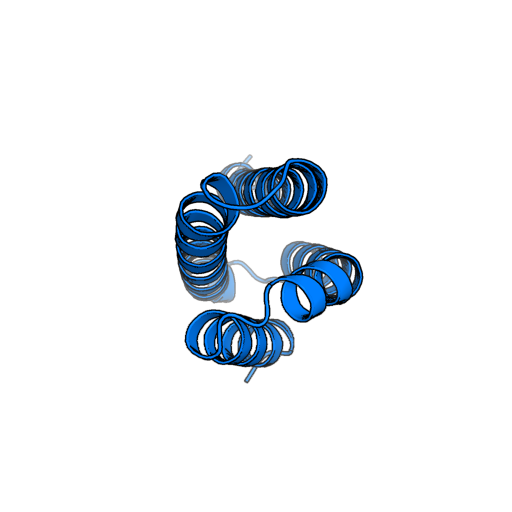 4.501 1.00 81.69 89 GLN A N 1
ATOM 696 C CA . GLN A 1 89 ? -4.883 9.152 5.763 1.00 81.69 89 GLN A CA 1
ATOM 697 C C . GLN A 1 89 ? -5.724 10.394 6.107 1.00 81.69 89 GLN A C 1
ATOM 699 O O . GLN A 1 89 ? -6.055 10.620 7.270 1.00 81.69 89 GLN A O 1
ATOM 704 N N . SER A 1 90 ? -6.075 11.210 5.108 1.00 82.62 90 SER A N 1
ATOM 705 C CA . SER A 1 90 ? -6.933 12.380 5.304 1.00 82.62 90 SER A CA 1
ATOM 706 C C . SER A 1 90 ? -8.334 11.977 5.752 1.00 82.62 90 SER A C 1
ATOM 708 O O . SER A 1 90 ? -8.835 12.584 6.695 1.00 82.62 90 SER A O 1
ATOM 710 N N . TYR A 1 91 ? -8.934 10.949 5.141 1.00 79.00 91 TYR A N 1
ATOM 711 C CA . TYR A 1 91 ? -10.246 10.418 5.531 1.00 79.00 91 TYR A CA 1
ATOM 712 C C . TYR A 1 91 ? -10.265 9.964 6.992 1.00 79.00 91 TYR A C 1
ATOM 714 O O . TYR A 1 91 ? -11.158 10.351 7.741 1.00 79.00 91 TYR A O 1
ATOM 722 N N . LEU A 1 92 ? -9.234 9.243 7.439 1.00 74.44 92 LEU A N 1
ATOM 723 C CA . LEU A 1 92 ? -9.114 8.828 8.842 1.00 74.44 92 LEU A CA 1
ATOM 724 C C . LEU A 1 92 ? -9.035 10.012 9.814 1.00 74.44 92 LEU A C 1
ATOM 726 O O . LEU A 1 92 ? -9.600 9.954 10.904 1.00 74.44 92 LEU A O 1
ATOM 730 N N . ASN A 1 93 ? -8.359 11.093 9.416 1.00 73.31 93 ASN A N 1
ATOM 731 C CA . ASN A 1 93 ? -8.245 12.310 10.222 1.00 73.31 93 ASN A CA 1
ATOM 732 C C . ASN A 1 93 ? -9.514 13.181 10.196 1.00 73.31 93 ASN A C 1
ATOM 734 O O . ASN A 1 93 ? -9.764 13.900 11.160 1.00 73.31 93 ASN A O 1
ATOM 738 N N . THR A 1 94 ? -10.297 13.144 9.110 1.00 67.75 94 THR A N 1
ATOM 739 C CA . THR A 1 94 ? -11.532 13.944 8.961 1.00 67.75 94 THR A CA 1
ATOM 740 C C . THR A 1 94 ? -12.789 13.232 9.439 1.00 67.75 94 THR A C 1
ATOM 742 O O . THR A 1 94 ? -13.745 13.919 9.772 1.00 67.75 94 THR A O 1
ATOM 745 N N . SER A 1 95 ? -12.779 11.903 9.592 1.00 53.94 95 SER A N 1
ATOM 746 C CA . SER A 1 95 ? -13.885 11.108 10.160 1.00 53.94 95 SER A CA 1
ATOM 747 C C . SER A 1 95 ? -14.139 11.356 11.666 1.00 53.94 95 SER A C 1
ATOM 749 O O . SER A 1 95 ? -14.663 10.487 12.359 1.00 53.94 95 SER A O 1
ATOM 751 N N . LYS A 1 96 ? -13.727 12.521 12.184 1.00 47.22 96 LYS A N 1
ATOM 752 C CA . LYS A 1 96 ? -14.039 13.067 13.514 1.00 47.22 96 LYS A CA 1
ATOM 753 C C . LYS A 1 96 ? -15.206 14.073 13.491 1.00 47.22 96 LYS A C 1
ATOM 755 O O . LYS A 1 96 ? -15.415 14.753 14.493 1.00 47.22 96 LYS A O 1
ATOM 760 N N . PHE A 1 97 ? -15.937 14.176 12.381 1.00 43.22 97 PHE A N 1
ATOM 761 C CA . PHE A 1 97 ? -17.149 14.989 12.267 1.00 43.22 97 PHE A CA 1
ATOM 762 C C . PHE A 1 97 ? -18.354 14.123 11.929 1.00 43.22 97 PHE A C 1
ATOM 764 O O . PHE A 1 97 ? -18.219 13.286 11.009 1.00 43.22 97 PHE A O 1
#

Organism: Hahella chejuensis (strain KCTC 2396) (NCBI:txid349521)

Sequence (97 aa):
MSELEKLAEQVEQLASQRKWDELIALEPALRDVVQSTVTQTSEDDKPQLIATLTRLRRVYAEAVQHAGSNRSESVQELTSVRRSLKAAQSYLNTSKF

Secondary structure (DSSP, 8-state):
--HHHHHHHHHHHHHHTT-HHHHHHTHHHHHHHHHHHHHH--TTTHHHHHHHHHHHHHHHHHHHHHHTTS-HHHHHHHHHHHHHHHHHHHHHHHTT-